Protein AF-A0A7W8HIU1-F1 (afdb_monomer_lite)

Structure (mmCIF, N/CA/C/O backbone):
data_AF-A0A7W8HIU1-F1
#
_entry.id   AF-A0A7W8HIU1-F1
#
loop_
_atom_site.group_PDB
_atom_site.id
_atom_site.type_symbol
_atom_site.label_atom_id
_atom_site.label_alt_id
_atom_site.label_comp_id
_atom_site.label_asym_id
_atom_site.label_entity_id
_atom_site.label_seq_id
_atom_site.pdbx_PDB_ins_code
_atom_site.Cartn_x
_atom_site.Cartn_y
_atom_site.Cartn_z
_atom_site.occupancy
_atom_site.B_iso_or_equiv
_atom_site.auth_seq_id
_atom_site.auth_comp_id
_atom_site.auth_asym_id
_atom_site.auth_atom_id
_atom_site.pdbx_PDB_model_num
ATOM 1 N N . MET A 1 1 ? 5.367 -12.089 8.371 1.00 54.25 1 MET A N 1
ATOM 2 C CA . MET A 1 1 ? 4.812 -11.119 7.400 1.00 54.25 1 MET A CA 1
ATOM 3 C C . MET A 1 1 ? 5.929 -10.198 6.944 1.00 54.25 1 MET A C 1
ATOM 5 O O . MET A 1 1 ? 6.745 -9.860 7.793 1.00 54.25 1 MET A O 1
ATOM 9 N N . PRO A 1 2 ? 5.999 -9.814 5.660 1.00 72.38 2 PRO A N 1
ATOM 10 C CA . PRO A 1 2 ? 6.972 -8.824 5.208 1.00 72.38 2 PRO A CA 1
ATOM 11 C C . PRO A 1 2 ? 6.679 -7.470 5.870 1.00 72.38 2 PRO A C 1
ATOM 13 O O . PRO A 1 2 ? 5.529 -7.031 5.908 1.00 72.38 2 PRO A O 1
ATOM 16 N N . GLN A 1 3 ? 7.714 -6.841 6.422 1.00 80.50 3 GLN A N 1
ATOM 17 C CA . GLN A 1 3 ? 7.650 -5.532 7.067 1.00 80.50 3 GLN A CA 1
ATOM 18 C C . GLN A 1 3 ? 8.357 -4.513 6.177 1.00 80.50 3 GLN A C 1
ATOM 20 O O . GLN A 1 3 ? 9.454 -4.771 5.688 1.00 80.50 3 GLN A O 1
ATOM 25 N N . ILE A 1 4 ? 7.724 -3.361 5.973 1.00 80.88 4 ILE A N 1
ATOM 26 C CA . ILE A 1 4 ? 8.297 -2.248 5.219 1.00 80.88 4 ILE A CA 1
ATOM 27 C C . ILE A 1 4 ? 8.511 -1.111 6.210 1.00 80.88 4 ILE A C 1
ATOM 29 O O . ILE A 1 4 ? 7.558 -0.657 6.843 1.00 80.88 4 ILE A O 1
ATOM 33 N N . ASN A 1 5 ? 9.757 -0.666 6.344 1.00 85.38 5 ASN A N 1
ATOM 34 C CA . ASN A 1 5 ? 10.079 0.560 7.061 1.00 85.38 5 ASN A CA 1
ATOM 35 C C . ASN A 1 5 ? 10.013 1.709 6.053 1.00 85.38 5 ASN A C 1
ATOM 37 O O . ASN A 1 5 ? 10.698 1.670 5.032 1.00 85.38 5 ASN A O 1
ATOM 41 N N . LEU A 1 6 ? 9.159 2.696 6.315 1.00 82.31 6 LEU A N 1
ATOM 42 C CA . LEU A 1 6 ? 8.921 3.817 5.413 1.00 82.31 6 LEU A CA 1
ATOM 43 C C . LEU A 1 6 ? 9.140 5.124 6.173 1.00 82.31 6 LEU A C 1
ATOM 45 O O . LEU A 1 6 ? 8.585 5.312 7.254 1.00 82.31 6 LEU A O 1
ATOM 49 N N . HIS A 1 7 ? 9.920 6.027 5.588 1.00 90.38 7 HIS A N 1
ATOM 50 C CA . HIS A 1 7 ? 9.992 7.412 6.037 1.00 90.38 7 HIS A CA 1
ATOM 51 C C . HIS A 1 7 ? 8.996 8.234 5.223 1.00 90.38 7 HIS A C 1
ATOM 53 O O . HIS A 1 7 ? 8.959 8.124 3.998 1.00 90.38 7 HIS A O 1
ATOM 59 N N . VAL A 1 8 ? 8.175 9.031 5.902 1.00 89.12 8 VAL A N 1
ATOM 60 C CA . VAL A 1 8 ? 7.107 9.818 5.279 1.00 89.12 8 VAL A CA 1
ATOM 61 C C . VAL A 1 8 ? 7.245 11.288 5.637 1.00 89.12 8 VAL A C 1
ATOM 63 O O . VAL A 1 8 ? 7.791 11.636 6.683 1.00 89.12 8 VAL A O 1
ATOM 66 N N . SER A 1 9 ? 6.764 12.155 4.749 1.00 95.12 9 SER A N 1
ATOM 67 C CA . SER A 1 9 ? 6.661 13.583 5.034 1.00 95.12 9 SER A CA 1
ATOM 68 C C . SER A 1 9 ? 5.519 13.863 6.015 1.00 95.12 9 SER A C 1
ATOM 70 O O . SER A 1 9 ? 4.559 13.094 6.115 1.00 95.12 9 SER A O 1
ATOM 72 N N . ALA A 1 10 ? 5.585 15.007 6.699 1.00 94.56 10 ALA A N 1
ATOM 73 C CA . ALA A 1 10 ? 4.518 15.448 7.599 1.00 94.56 10 ALA A CA 1
ATOM 74 C C . ALA A 1 10 ? 3.173 15.640 6.869 1.00 94.56 10 ALA A C 1
ATOM 76 O O . ALA A 1 10 ? 2.116 15.319 7.407 1.00 94.56 10 ALA A O 1
ATOM 77 N N . GLU A 1 11 ? 3.205 16.112 5.618 1.00 96.00 11 GLU A N 1
ATOM 78 C CA . GLU A 1 11 ? 2.005 16.275 4.785 1.00 96.00 11 GLU A CA 1
ATOM 79 C C . GLU A 1 11 ? 1.330 14.936 4.468 1.00 96.00 11 GLU A C 1
ATOM 81 O O . GLU A 1 11 ? 0.100 14.817 4.505 1.00 96.00 11 GLU A O 1
ATOM 86 N N . PHE A 1 12 ? 2.135 13.904 4.194 1.00 93.56 12 PHE A N 1
ATOM 87 C CA . PHE A 1 12 ? 1.628 12.554 3.990 1.00 93.56 12 PHE A CA 1
ATOM 88 C C . PHE A 1 12 ? 0.963 12.027 5.262 1.00 93.56 12 PHE A C 1
ATOM 90 O O . PHE A 1 12 ? -0.123 11.455 5.201 1.00 93.56 12 PHE A O 1
ATOM 97 N N . GLU A 1 13 ? 1.583 12.251 6.420 1.00 94.19 13 GLU A N 1
ATOM 98 C CA . GLU A 1 13 ? 1.053 11.800 7.704 1.00 94.19 13 GLU A CA 1
ATOM 99 C C . GLU A 1 13 ? -0.288 12.467 8.045 1.00 94.19 13 GLU A C 1
ATOM 101 O O . GLU A 1 13 ? -1.244 11.772 8.392 1.00 94.19 13 GLU A O 1
ATOM 106 N N . ALA A 1 14 ? -0.414 13.779 7.822 1.00 95.75 14 ALA A N 1
ATOM 107 C CA . ALA A 1 14 ? -1.677 14.499 7.995 1.00 95.75 14 ALA A CA 1
ATOM 108 C C . ALA A 1 14 ? -2.791 13.954 7.080 1.00 95.75 14 ALA A C 1
ATOM 110 O O . ALA A 1 14 ? -3.935 13.761 7.508 1.00 95.75 14 ALA A O 1
ATOM 111 N N . SER A 1 15 ? -2.447 13.656 5.825 1.00 94.62 15 SER A N 1
ATOM 112 C CA . SER A 1 15 ? -3.376 13.075 4.849 1.00 94.62 15 SER A CA 1
ATOM 113 C C . SER A 1 15 ? -3.795 11.651 5.239 1.00 94.62 15 SER A C 1
ATOM 115 O O . SER A 1 15 ? -4.970 11.291 5.131 1.00 94.62 15 SER A O 1
ATOM 117 N N . LEU A 1 16 ? -2.859 10.849 5.758 1.00 94.38 16 LEU A N 1
ATOM 118 C CA . LEU A 1 16 ? -3.121 9.494 6.243 1.00 94.38 16 LEU A CA 1
ATOM 119 C C . LEU A 1 16 ? -4.047 9.505 7.466 1.00 94.38 16 LEU A C 1
ATOM 121 O O . LEU A 1 16 ? -4.974 8.701 7.546 1.00 94.38 16 LEU A O 1
ATOM 125 N N . GLU A 1 17 ? -3.856 10.437 8.398 1.00 95.31 17 GLU A N 1
ATOM 126 C CA . GLU A 1 17 ? -4.737 10.595 9.558 1.00 95.31 17 GLU A CA 1
ATOM 127 C C . GLU A 1 17 ? -6.143 11.068 9.173 1.00 95.31 17 GLU A C 1
ATOM 129 O O . GLU A 1 17 ? -7.131 10.664 9.793 1.00 95.31 17 GLU A O 1
ATOM 134 N N . ALA A 1 18 ? -6.266 11.913 8.147 1.00 95.88 18 ALA A N 1
ATOM 135 C CA . ALA A 1 18 ? -7.565 12.289 7.594 1.00 95.88 18 ALA A CA 1
ATOM 136 C C . ALA A 1 18 ? -8.281 11.072 6.982 1.00 95.88 18 ALA A C 1
ATOM 138 O O . ALA A 1 18 ? -9.456 10.838 7.279 1.00 95.88 18 ALA A O 1
ATOM 139 N N . LEU A 1 19 ? -7.560 10.249 6.211 1.00 94.38 19 LEU A N 1
ATOM 140 C CA . LEU A 1 19 ? -8.077 8.994 5.663 1.00 94.38 19 LEU A CA 1
ATOM 141 C C . LEU A 1 19 ? -8.531 8.037 6.774 1.00 94.38 19 LEU A C 1
ATOM 143 O O . LEU A 1 19 ? -9.632 7.488 6.704 1.00 94.38 19 LEU A O 1
ATOM 147 N N . MET A 1 20 ? -7.712 7.863 7.816 1.00 97.00 20 MET A N 1
ATOM 148 C CA . MET A 1 20 ? -8.036 7.016 8.966 1.00 97.00 20 MET A CA 1
ATOM 149 C C . MET A 1 20 ? -9.326 7.460 9.652 1.00 97.00 20 MET A C 1
ATOM 151 O O . MET A 1 20 ? -10.191 6.624 9.908 1.00 97.00 20 MET A O 1
ATOM 155 N N . ARG A 1 21 ? -9.488 8.766 9.899 1.00 95.75 21 ARG A N 1
ATOM 156 C CA . ARG A 1 21 ? -10.706 9.328 10.501 1.00 95.75 21 ARG A CA 1
ATOM 157 C C . ARG A 1 21 ? -11.930 9.111 9.620 1.00 95.75 21 ARG A C 1
ATOM 159 O O . ARG A 1 21 ? -12.957 8.661 10.113 1.00 95.75 21 ARG A O 1
ATOM 166 N N . HIS A 1 22 ? -11.810 9.373 8.321 1.00 95.06 22 HIS A N 1
ATOM 167 C CA . HIS A 1 22 ? -12.915 9.220 7.377 1.00 95.06 22 HIS A CA 1
ATOM 168 C C . HIS A 1 22 ? -13.373 7.760 7.232 1.00 95.06 22 HIS A C 1
ATOM 170 O O . HIS A 1 22 ? -14.552 7.489 7.020 1.00 95.06 22 HIS A O 1
ATOM 176 N N . ARG A 1 23 ? -12.445 6.801 7.310 1.00 93.06 23 ARG A N 1
ATOM 177 C CA . ARG A 1 23 ? -12.724 5.367 7.12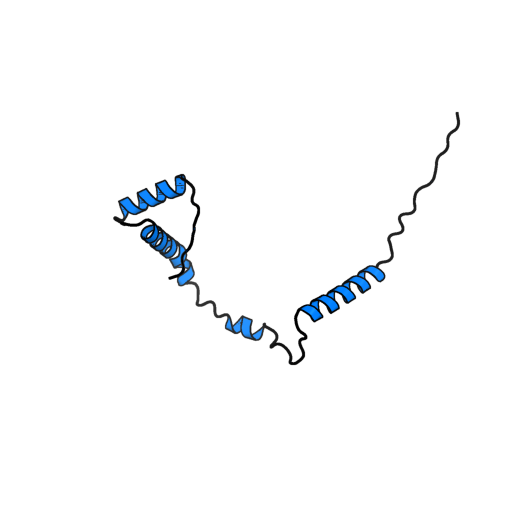0 1.00 93.06 23 ARG A CA 1
ATOM 178 C C . ARG A 1 23 ? -12.830 4.580 8.435 1.00 93.06 23 ARG A C 1
ATOM 180 O O . ARG A 1 23 ? -13.019 3.370 8.387 1.00 93.06 23 ARG A O 1
ATOM 187 N N . GLY A 1 24 ? -12.712 5.237 9.591 1.00 94.44 24 GLY A N 1
ATOM 188 C CA . GLY A 1 24 ? -12.793 4.599 10.911 1.00 94.44 24 GLY A CA 1
ATOM 189 C C . GLY A 1 24 ? -11.666 3.599 11.206 1.00 94.44 24 GLY A C 1
ATOM 190 O O . GLY A 1 24 ? -11.873 2.647 11.959 1.00 94.44 24 GLY A O 1
ATOM 191 N N . LEU A 1 25 ? -10.487 3.782 10.605 1.00 94.94 25 LEU A N 1
ATOM 192 C CA . LEU A 1 25 ? -9.360 2.852 10.729 1.00 94.94 25 LEU A CA 1
ATOM 193 C C . LEU A 1 25 ? -8.569 3.112 12.012 1.00 94.94 25 LEU A C 1
ATOM 195 O O . LEU A 1 25 ? -8.288 4.258 12.366 1.00 94.94 25 LEU A O 1
ATOM 199 N N . ARG A 1 26 ? -8.168 2.037 12.697 1.00 91.81 26 ARG A N 1
ATOM 200 C CA . ARG A 1 26 ? -7.550 2.123 14.033 1.00 91.81 26 ARG A CA 1
ATOM 201 C C . ARG A 1 26 ? -6.029 2.165 14.004 1.00 91.81 26 ARG A C 1
ATOM 203 O O . ARG A 1 26 ? -5.416 2.537 14.999 1.00 91.81 26 ARG A O 1
ATOM 210 N N . SER A 1 27 ? -5.408 1.776 12.889 1.00 93.50 27 SER A N 1
ATOM 211 C CA . SER A 1 27 ? -3.949 1.737 12.774 1.00 93.50 27 SER A CA 1
ATOM 212 C C . SER A 1 27 ? -3.438 2.331 11.464 1.00 93.50 27 SER A C 1
ATOM 214 O O . SER A 1 27 ? -4.028 2.147 10.398 1.00 93.50 27 SER A O 1
ATOM 216 N N . LYS A 1 28 ? -2.279 2.996 11.541 1.00 92.06 28 LYS A N 1
ATOM 217 C CA . LYS A 1 28 ? -1.580 3.557 10.374 1.00 92.06 28 LYS A CA 1
ATOM 218 C C . LYS A 1 28 ? -1.230 2.465 9.360 1.00 92.06 28 LYS A C 1
ATOM 220 O O . LYS A 1 28 ? -1.451 2.629 8.166 1.00 92.06 28 LYS A O 1
ATOM 225 N N . SER A 1 29 ? -0.765 1.308 9.833 1.00 91.06 29 SER A N 1
ATOM 226 C CA . SER A 1 29 ? -0.426 0.168 8.972 1.00 91.06 29 SER A CA 1
ATOM 227 C C . SER A 1 29 ? -1.635 -0.405 8.226 1.00 91.06 29 SER A C 1
ATOM 229 O O . SER A 1 29 ? -1.500 -0.877 7.101 1.00 91.06 29 SER A O 1
ATOM 231 N N . GLU A 1 30 ? -2.823 -0.400 8.828 1.00 91.31 30 GLU A N 1
ATOM 232 C CA . GLU A 1 30 ? -4.063 -0.796 8.153 1.00 91.31 30 GLU A CA 1
ATOM 233 C C . GLU A 1 30 ? -4.463 0.208 7.072 1.00 91.31 30 GLU A C 1
ATOM 235 O O . GLU A 1 30 ? -4.725 -0.203 5.944 1.00 91.31 30 GLU A O 1
ATOM 240 N N . ALA A 1 31 ? -4.404 1.506 7.374 1.00 93.31 31 ALA A N 1
ATOM 241 C CA . ALA A 1 31 ? -4.682 2.557 6.400 1.00 93.31 31 ALA A CA 1
ATOM 242 C C . ALA A 1 31 ? -3.731 2.518 5.200 1.00 93.31 31 ALA A C 1
ATOM 244 O O . ALA A 1 31 ? -4.185 2.577 4.060 1.00 93.31 31 ALA A O 1
ATOM 245 N N . ILE A 1 32 ? -2.431 2.325 5.440 1.00 92.75 32 ILE A N 1
ATOM 246 C CA . ILE A 1 32 ? -1.437 2.187 4.369 1.00 92.75 32 ILE A CA 1
ATOM 247 C C . ILE A 1 32 ? -1.729 0.946 3.520 1.00 92.75 32 ILE A C 1
ATOM 249 O O . ILE A 1 32 ? -1.711 1.028 2.296 1.00 92.75 32 ILE A O 1
ATOM 253 N N . ARG A 1 33 ? -2.037 -0.202 4.141 1.00 91.50 33 ARG A N 1
ATOM 254 C CA . ARG A 1 33 ? -2.376 -1.424 3.393 1.00 91.50 33 ARG 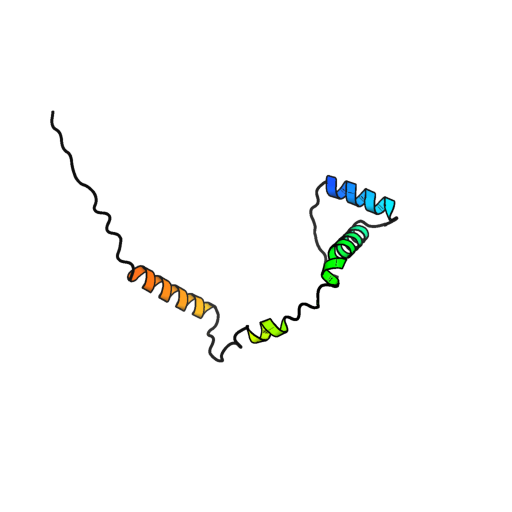A CA 1
ATOM 255 C C . ARG A 1 33 ? -3.595 -1.222 2.504 1.00 91.50 33 ARG A C 1
ATOM 257 O O . ARG A 1 33 ? -3.555 -1.635 1.350 1.00 91.50 33 ARG A O 1
ATOM 264 N N . LEU A 1 34 ? -4.642 -0.590 3.026 1.00 92.56 34 LEU A N 1
ATOM 265 C CA . LEU A 1 34 ? -5.860 -0.312 2.273 1.00 92.56 34 LEU A CA 1
ATOM 266 C C . LEU A 1 34 ? -5.579 0.637 1.103 1.00 92.56 34 LEU A C 1
ATOM 268 O O . LEU A 1 34 ? -5.901 0.303 -0.032 1.00 92.56 34 LEU A O 1
ATOM 272 N N . ALA A 1 35 ? -4.889 1.753 1.350 1.00 92.00 35 ALA A N 1
ATOM 273 C CA . ALA A 1 35 ? -4.542 2.722 0.312 1.00 92.00 35 ALA A CA 1
ATOM 274 C C . ALA A 1 35 ? -3.676 2.105 -0.800 1.00 92.00 35 ALA A C 1
ATOM 276 O O . ALA A 1 35 ? -3.937 2.308 -1.983 1.00 92.00 35 ALA A O 1
ATOM 277 N N . VAL A 1 36 ? -2.672 1.299 -0.434 1.00 91.06 36 VAL A N 1
ATOM 278 C CA . VAL A 1 36 ? -1.825 0.589 -1.404 1.00 91.06 36 VAL A CA 1
ATOM 279 C C . VAL A 1 36 ? -2.637 -0.428 -2.202 1.00 91.06 36 VAL A C 1
ATOM 281 O O . VAL A 1 36 ? -2.433 -0.551 -3.406 1.00 91.06 36 VAL A O 1
ATOM 284 N N . GLN A 1 37 ? -3.563 -1.153 -1.570 1.00 90.44 37 GLN A N 1
ATOM 285 C CA . GLN A 1 37 ? -4.427 -2.101 -2.275 1.00 90.44 37 GLN A CA 1
ATOM 286 C C . GLN A 1 37 ? -5.357 -1.405 -3.267 1.00 90.44 37 GLN A C 1
ATOM 288 O O . GLN A 1 37 ? -5.477 -1.883 -4.393 1.00 90.44 37 GLN A O 1
ATOM 293 N N . GLU A 1 38 ? -5.976 -0.290 -2.878 1.00 91.50 38 GLU A N 1
ATOM 294 C CA . GLU A 1 38 ? -6.831 0.512 -3.759 1.00 91.50 38 GLU A CA 1
ATOM 295 C C . GLU A 1 38 ? -6.023 1.069 -4.943 1.00 91.50 38 GLU A C 1
ATOM 297 O O . GLU A 1 38 ? -6.425 0.908 -6.094 1.00 91.50 38 GLU A O 1
ATOM 302 N N . ALA A 1 39 ? -4.831 1.621 -4.691 1.00 90.44 39 ALA A N 1
ATOM 303 C CA . ALA A 1 39 ? -3.943 2.127 -5.739 1.00 90.44 39 ALA A CA 1
ATOM 304 C C . ALA A 1 39 ? -3.420 1.020 -6.674 1.00 90.44 39 ALA A C 1
ATOM 306 O O . ALA A 1 39 ? -3.224 1.244 -7.868 1.00 90.44 39 ALA A O 1
ATOM 307 N N . ALA A 1 40 ? -3.198 -0.185 -6.142 1.00 88.12 40 ALA A N 1
ATOM 308 C CA . ALA A 1 40 ? -2.728 -1.340 -6.901 1.00 88.12 40 ALA A CA 1
ATOM 309 C C . ALA A 1 40 ? -3.854 -2.106 -7.617 1.00 88.12 40 ALA A C 1
ATOM 311 O O . ALA A 1 40 ? -3.561 -2.950 -8.466 1.00 88.12 40 ALA A O 1
ATOM 312 N N . ALA A 1 41 ? -5.127 -1.846 -7.297 1.00 87.62 41 ALA A N 1
ATOM 313 C CA . ALA A 1 41 ? -6.267 -2.577 -7.849 1.00 87.62 41 ALA A CA 1
ATOM 314 C C . ALA A 1 41 ? -6.306 -2.597 -9.393 1.00 87.62 41 ALA A C 1
ATOM 316 O O . ALA A 1 41 ? -6.499 -3.683 -9.946 1.00 87.62 41 ALA A O 1
ATOM 317 N N . PRO A 1 42 ? -6.028 -1.488 -10.112 1.00 85.06 42 PRO A N 1
ATOM 318 C CA . PRO A 1 42 ? -5.986 -1.499 -11.578 1.00 85.06 42 PRO A CA 1
ATOM 319 C C . PRO A 1 42 ? -4.901 -2.429 -12.138 1.00 85.06 42 PRO A C 1
ATOM 321 O O . PRO A 1 42 ? -5.103 -3.108 -13.141 1.00 85.06 42 PRO A O 1
ATOM 324 N N . TYR A 1 43 ? -3.760 -2.511 -11.453 1.00 78.06 43 TYR A N 1
ATOM 325 C CA . TYR A 1 43 ? -2.618 -3.325 -11.871 1.00 78.06 43 TYR A CA 1
ATOM 326 C C . TYR A 1 43 ? -2.775 -4.805 -11.519 1.00 78.06 43 TYR A C 1
ATOM 328 O O . TYR A 1 43 ? -2.083 -5.641 -12.088 1.00 78.06 43 TYR A O 1
ATOM 336 N N . ARG A 1 44 ? -3.682 -5.151 -10.597 1.00 67.38 44 ARG A N 1
ATOM 337 C CA . ARG A 1 44 ? -4.012 -6.550 -10.286 1.00 67.38 44 ARG A CA 1
ATOM 338 C C . ARG A 1 44 ? -4.856 -7.212 -11.372 1.00 67.38 44 ARG A C 1
ATOM 340 O O . ARG A 1 44 ? -4.725 -8.412 -11.576 1.00 67.38 44 ARG A O 1
ATOM 347 N N . ALA A 1 45 ? -5.710 -6.446 -12.050 1.00 63.97 45 ALA A N 1
ATOM 348 C CA . ALA A 1 45 ? -6.509 -6.945 -13.169 1.00 63.97 45 ALA A CA 1
ATOM 349 C C . ALA A 1 45 ? -5.692 -7.058 -14.471 1.00 63.97 45 ALA A C 1
ATOM 351 O O . ALA A 1 45 ? -6.036 -7.840 -15.356 1.00 63.97 45 ALA A O 1
ATOM 352 N N . ALA A 1 46 ? -4.593 -6.303 -14.580 1.00 60.53 46 ALA A N 1
ATOM 353 C CA . ALA A 1 46 ? -3.680 -6.330 -15.714 1.00 60.53 46 ALA A CA 1
ATOM 354 C C . ALA A 1 46 ? -2.729 -7.542 -15.642 1.00 60.53 46 ALA A C 1
ATOM 356 O O . ALA A 1 46 ? -1.556 -7.388 -15.326 1.00 60.53 46 ALA A O 1
ATOM 357 N N . LEU A 1 47 ? -3.276 -8.719 -15.971 1.00 55.72 47 LEU A N 1
ATOM 358 C CA . LEU A 1 47 ? -2.613 -10.001 -16.254 1.00 55.72 47 LEU A CA 1
ATOM 359 C C . LEU A 1 47 ? -1.720 -10.598 -15.136 1.00 55.72 47 LEU A C 1
ATOM 361 O O . LEU A 1 47 ? -0.864 -9.922 -14.562 1.00 55.72 47 LEU A O 1
ATOM 365 N N . PRO A 1 48 ? -1.790 -11.923 -14.890 1.00 60.38 48 PRO A N 1
ATOM 366 C CA . PRO A 1 48 ? -0.630 -12.626 -14.355 1.00 60.38 48 PRO A CA 1
ATOM 367 C C . PRO A 1 48 ? 0.533 -12.303 -15.292 1.00 60.38 48 PRO A C 1
ATOM 369 O O . PRO A 1 48 ? 0.412 -12.505 -16.501 1.00 60.38 48 PRO A O 1
ATOM 372 N N . ARG A 1 49 ? 1.631 -11.746 -14.772 1.00 63.66 49 ARG A N 1
ATOM 373 C CA . ARG A 1 49 ? 2.853 -11.619 -15.566 1.00 63.66 49 ARG A CA 1
ATOM 374 C C . ARG A 1 49 ? 3.344 -13.035 -15.828 1.00 63.66 49 ARG A C 1
ATOM 376 O O . ARG A 1 49 ? 4.048 -13.614 -15.006 1.00 63.66 49 ARG A O 1
ATOM 383 N N . ASP A 1 50 ? 2.875 -13.602 -16.928 1.00 65.88 50 ASP A N 1
ATOM 384 C CA . ASP A 1 50 ? 3.328 -14.874 -17.443 1.00 65.88 50 ASP A CA 1
ATOM 385 C C . ASP A 1 50 ? 4.743 -14.657 -17.979 1.00 65.88 50 ASP A C 1
ATOM 387 O O . ASP A 1 50 ? 4.975 -14.213 -19.105 1.00 65.88 50 ASP A O 1
ATOM 391 N N . PHE A 1 51 ? 5.705 -14.866 -17.087 1.00 67.19 51 PHE A N 1
ATOM 392 C CA . PHE A 1 51 ? 7.116 -14.798 -17.409 1.00 67.19 51 PHE A CA 1
ATOM 393 C C . PHE A 1 51 ? 7.613 -16.094 -18.062 1.00 67.19 51 PHE A C 1
ATOM 395 O O . PHE A 1 51 ? 8.806 -16.183 -18.340 1.00 67.19 51 PHE A O 1
ATOM 402 N N . SER A 1 52 ? 6.747 -17.067 -18.382 1.00 67.56 52 SER A N 1
ATOM 403 C CA . SER A 1 52 ? 7.160 -18.277 -19.104 1.00 67.56 52 SER A CA 1
ATOM 404 C C . SER A 1 52 ? 7.713 -17.962 -20.497 1.00 67.56 52 SER A C 1
ATOM 406 O O . SER A 1 52 ? 8.539 -18.701 -21.028 1.00 67.56 52 SER A O 1
ATOM 408 N N . LEU A 1 53 ? 7.359 -16.811 -21.080 1.00 61.88 53 LEU A N 1
ATOM 409 C CA . LEU A 1 53 ? 8.010 -16.318 -22.299 1.00 61.88 53 LEU A CA 1
ATOM 410 C C . LEU A 1 53 ? 9.459 -15.857 -22.063 1.00 61.88 53 LEU A C 1
ATOM 412 O O . LEU A 1 53 ? 10.281 -15.971 -22.969 1.00 61.88 53 LEU A O 1
ATOM 416 N N . LEU A 1 54 ? 9.797 -15.376 -20.861 1.00 65.94 54 LEU A N 1
ATOM 417 C CA . LEU A 1 54 ? 11.176 -15.042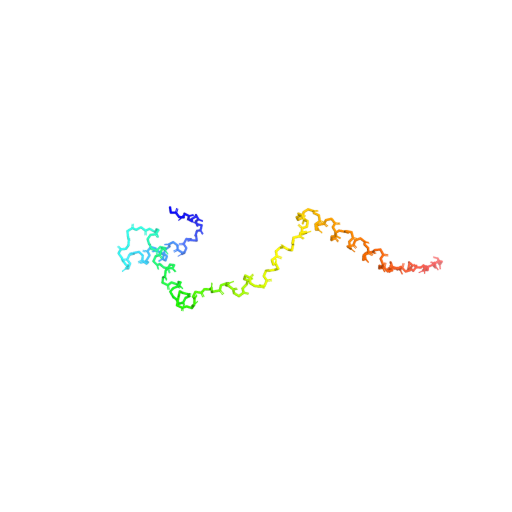 -20.488 1.00 65.94 54 LEU A CA 1
ATOM 418 C C . LEU A 1 54 ? 11.992 -16.285 -20.110 1.00 65.94 54 LEU A C 1
ATOM 420 O O . LEU A 1 54 ? 13.202 -16.287 -20.322 1.00 65.94 54 LEU A O 1
ATOM 424 N N . GLU A 1 55 ? 11.359 -17.351 -19.610 1.00 65.12 55 GLU A N 1
ATOM 425 C CA . GLU A 1 55 ? 12.032 -18.632 -19.329 1.00 65.12 55 GLU A CA 1
ATOM 426 C C . GLU A 1 55 ? 12.657 -19.245 -20.591 1.00 65.12 55 GLU A C 1
ATOM 428 O O . GLU A 1 55 ? 13.743 -19.812 -20.523 1.00 65.12 55 GLU A O 1
ATOM 433 N N . ASN A 1 56 ? 12.028 -19.051 -21.754 1.00 63.12 56 ASN A N 1
ATOM 434 C CA . ASN A 1 56 ? 12.554 -19.503 -23.046 1.00 63.12 56 ASN A CA 1
ATOM 435 C C . ASN A 1 56 ? 13.575 -18.534 -23.677 1.00 63.12 56 ASN A C 1
ATOM 437 O O . ASN A 1 56 ? 14.233 -18.891 -24.654 1.00 63.12 56 ASN A O 1
ATOM 441 N N . LEU A 1 57 ? 13.695 -17.309 -23.150 1.00 61.59 57 LEU A N 1
ATOM 442 C CA . LEU A 1 57 ? 14.661 -16.292 -23.594 1.00 61.59 57 LEU A CA 1
ATOM 443 C C . LEU A 1 57 ? 15.909 -16.238 -22.712 1.00 61.59 57 LEU A C 1
ATOM 445 O O . LEU A 1 57 ? 16.941 -15.720 -23.139 1.00 61.59 57 LEU A O 1
ATOM 449 N N . LEU A 1 58 ? 15.839 -16.776 -21.494 1.00 63.16 58 LEU A N 1
ATOM 450 C CA . LEU A 1 58 ? 17.027 -17.094 -20.723 1.00 63.16 58 LEU A CA 1
ATOM 451 C C . LEU A 1 58 ? 17.743 -18.222 -21.472 1.00 63.16 58 LEU A C 1
ATOM 453 O O . LEU A 1 58 ? 17.168 -19.303 -21.607 1.00 63.16 58 LEU A O 1
ATOM 457 N N . PRO A 1 59 ? 18.974 -18.016 -21.977 1.00 58.97 59 PRO A N 1
ATOM 458 C CA . PRO A 1 59 ? 19.739 -19.131 -22.494 1.00 58.97 59 PRO A CA 1
ATOM 459 C C . PRO A 1 59 ? 19.870 -20.115 -21.338 1.00 58.97 59 PRO A C 1
ATOM 461 O O . PRO A 1 59 ? 20.528 -19.799 -20.340 1.00 58.97 59 PRO A O 1
ATOM 464 N N . GLN A 1 60 ? 19.198 -21.269 -21.460 1.00 56.75 60 GLN A N 1
ATOM 465 C CA . GLN A 1 60 ? 19.476 -22.466 -20.670 1.00 56.75 60 GLN A CA 1
ATOM 466 C C . GLN A 1 60 ? 20.983 -22.493 -20.520 1.00 56.75 60 GLN A C 1
ATOM 468 O O . GLN A 1 60 ? 21.673 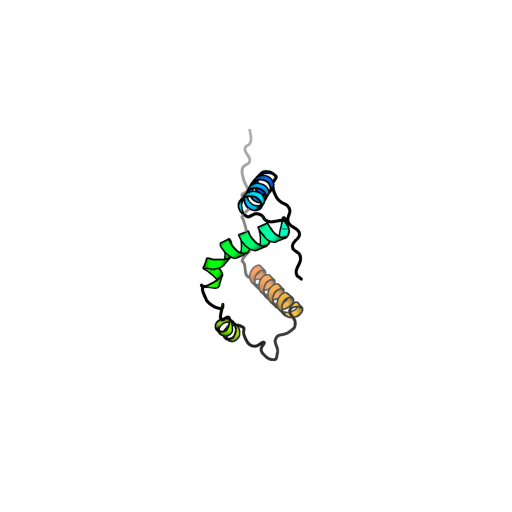-22.504 -21.542 1.00 56.75 60 GLN A O 1
ATOM 473 N N . ALA A 1 61 ? 21.477 -22.327 -19.289 1.00 55.19 61 ALA A N 1
ATOM 474 C CA . ALA A 1 61 ? 22.898 -22.168 -19.049 1.00 55.19 61 ALA A CA 1
ATOM 475 C C . ALA A 1 61 ? 23.585 -23.336 -19.750 1.00 55.19 61 ALA A C 1
ATOM 477 O O . ALA A 1 61 ? 23.429 -24.484 -19.333 1.00 55.19 61 ALA A O 1
ATOM 478 N N . ALA A 1 62 ? 24.231 -23.044 -20.883 1.00 53.62 62 ALA A N 1
ATOM 479 C CA . ALA A 1 62 ? 24.791 -24.083 -21.719 1.00 53.62 62 ALA A CA 1
ATOM 480 C C . ALA A 1 62 ? 25.742 -24.886 -20.823 1.00 53.62 62 ALA A C 1
ATOM 482 O O . ALA A 1 62 ? 26.470 -24.263 -20.037 1.00 53.62 62 ALA A O 1
ATOM 483 N N . PRO A 1 63 ? 25.719 -26.228 -20.863 1.00 48.78 63 PRO A N 1
ATOM 484 C CA . PRO A 1 63 ? 26.632 -27.023 -20.058 1.00 48.78 63 PRO A CA 1
ATOM 485 C C . PRO A 1 63 ? 28.052 -26.655 -20.497 1.00 48.78 63 PRO A C 1
ATOM 487 O O . PRO A 1 63 ? 28.481 -27.005 -21.592 1.00 48.78 63 PRO A O 1
ATOM 490 N N . GLY A 1 64 ? 28.730 -25.848 -19.679 1.00 56.88 64 GLY A N 1
ATOM 491 C CA . GLY A 1 64 ? 29.987 -25.197 -20.042 1.00 56.88 64 GLY A CA 1
ATOM 492 C C . GLY A 1 64 ? 30.052 -23.689 -19.794 1.00 56.88 64 GLY A C 1
ATOM 493 O O . GLY A 1 64 ? 31.131 -23.139 -19.977 1.00 56.88 64 GLY A O 1
ATOM 494 N N . ARG A 1 65 ? 28.975 -23.008 -19.356 1.00 51.00 65 ARG A N 1
ATOM 495 C CA . ARG A 1 65 ? 29.066 -21.603 -18.913 1.00 51.00 65 ARG A CA 1
ATOM 496 C C . ARG A 1 65 ? 30.013 -21.534 -17.709 1.00 51.00 65 ARG A C 1
ATOM 498 O O . ARG A 1 65 ? 29.664 -22.056 -16.646 1.00 51.00 65 ARG A O 1
ATOM 505 N N . PRO A 1 66 ? 31.205 -20.941 -17.853 1.00 55.50 66 PRO A N 1
ATOM 506 C CA . PRO A 1 66 ? 32.138 -20.892 -16.750 1.00 55.50 66 PRO A CA 1
ATOM 507 C C . PRO A 1 66 ? 31.621 -19.846 -15.734 1.00 55.50 66 PRO A C 1
ATOM 509 O O . PRO A 1 66 ? 30.847 -18.953 -16.100 1.00 55.50 66 PRO A O 1
ATOM 512 N N . PRO A 1 67 ? 31.927 -19.998 -14.432 1.00 57.75 67 PRO A N 1
ATOM 513 C CA . PRO A 1 67 ? 31.374 -19.152 -13.366 1.00 57.75 67 PRO A CA 1
ATOM 514 C C . PRO A 1 67 ? 31.606 -17.661 -13.664 1.00 57.75 67 PRO A C 1
ATOM 516 O O . PRO A 1 67 ? 32.605 -17.338 -14.294 1.00 57.75 67 PRO A O 1
ATOM 519 N N . MET A 1 68 ? 30.725 -16.754 -13.214 1.00 58.16 68 MET A N 1
ATOM 520 C CA . MET A 1 68 ? 30.740 -15.312 -13.572 1.00 58.16 68 MET A CA 1
ATOM 521 C C . MET A 1 68 ? 32.138 -14.662 -13.530 1.00 58.16 68 MET A C 1
ATOM 523 O O . MET A 1 68 ? 32.488 -13.938 -14.451 1.00 58.16 68 MET A O 1
ATOM 527 N N . ALA A 1 69 ? 32.983 -15.040 -12.564 1.00 59.41 69 ALA A N 1
ATOM 528 C CA . ALA A 1 69 ? 34.373 -14.579 -12.449 1.00 59.41 69 ALA A CA 1
ATOM 529 C C . ALA A 1 69 ? 35.253 -14.849 -13.692 1.00 59.41 69 ALA A C 1
ATOM 531 O O . ALA A 1 69 ? 36.205 -14.127 -13.964 1.00 59.41 69 ALA A O 1
ATOM 532 N N . SER A 1 70 ? 34.957 -15.901 -14.453 1.00 60.28 70 SER A N 1
ATOM 533 C CA . SER A 1 70 ? 35.640 -16.214 -15.714 1.00 60.28 70 SER A CA 1
ATOM 534 C C . SER A 1 70 ? 35.094 -15.432 -16.908 1.00 60.28 70 SER A C 1
ATOM 536 O O . SER A 1 70 ? 35.828 -15.220 -17.866 1.00 60.28 70 SER A O 1
ATOM 538 N N . LEU A 1 71 ? 3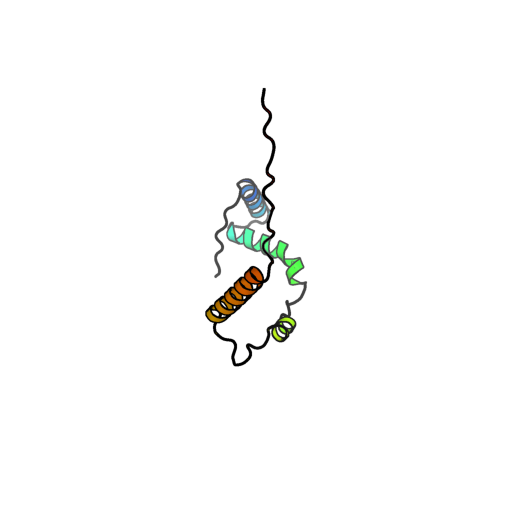3.828 -15.001 -16.855 1.00 59.91 71 LEU A N 1
ATOM 539 C CA . LEU A 1 71 ? 33.233 -14.160 -17.889 1.00 59.91 71 LEU A CA 1
ATOM 540 C C . LEU A 1 71 ? 33.801 -12.744 -17.783 1.00 59.91 71 LEU A C 1
ATOM 542 O O . LEU A 1 71 ? 34.186 -12.183 -18.800 1.00 59.91 71 LEU A O 1
ATOM 546 N N . ASP A 1 72 ? 33.952 -12.234 -16.558 1.00 67.88 72 ASP A N 1
ATOM 547 C CA . ASP A 1 72 ? 34.604 -10.950 -16.282 1.00 67.88 72 ASP A CA 1
ATOM 548 C C . ASP A 1 72 ? 36.038 -10.934 -16.840 1.00 67.88 72 ASP A C 1
ATOM 550 O O . ASP A 1 72 ? 36.399 -10.049 -17.608 1.00 67.88 72 ASP A O 1
ATOM 554 N N . ALA A 1 73 ? 36.817 -11.994 -16.594 1.00 73.00 73 ALA A N 1
ATOM 555 C CA . ALA A 1 73 ? 38.179 -12.114 -17.123 1.00 73.00 73 ALA A CA 1
ATOM 556 C C . ALA A 1 73 ? 38.249 -12.214 -18.663 1.00 73.00 73 ALA A C 1
ATOM 558 O O . ALA A 1 73 ? 39.246 -11.821 -19.273 1.00 73.00 73 ALA A O 1
ATOM 559 N N . VAL A 1 74 ? 37.218 -12.771 -19.307 1.00 69.62 74 VAL A N 1
ATOM 560 C CA . VAL A 1 74 ? 37.126 -12.824 -20.775 1.00 69.62 74 VAL A CA 1
ATOM 561 C C . VAL A 1 74 ? 36.766 -11.450 -21.341 1.00 69.62 74 VAL A C 1
ATOM 563 O O . VAL A 1 74 ? 37.371 -11.038 -22.329 1.00 69.62 74 VAL A O 1
ATOM 566 N N . LEU A 1 75 ? 35.845 -10.731 -20.694 1.00 74.44 75 LEU A N 1
ATOM 567 C CA . LEU A 1 75 ? 35.433 -9.381 -21.081 1.00 74.44 75 LEU A CA 1
ATOM 568 C C . LEU A 1 75 ? 36.570 -8.365 -20.909 1.00 74.44 75 LEU A C 1
ATOM 570 O O . LEU A 1 75 ? 36.795 -7.554 -21.805 1.00 74.44 75 LEU A O 1
ATOM 574 N N . ASP A 1 76 ? 37.343 -8.460 -19.825 1.00 78.38 76 ASP A N 1
ATOM 575 C CA . ASP A 1 76 ? 38.520 -7.611 -19.599 1.00 78.38 76 ASP A CA 1
ATOM 576 C C . ASP A 1 76 ? 39.568 -7.809 -20.702 1.00 78.38 76 ASP A C 1
ATOM 578 O O . ASP A 1 76 ? 40.091 -6.849 -21.268 1.00 78.38 76 ASP A O 1
ATOM 582 N N . ARG A 1 77 ? 39.817 -9.065 -21.092 1.00 78.12 77 ARG A N 1
ATOM 583 C CA . ARG A 1 77 ? 40.755 -9.391 -22.174 1.00 78.12 77 ARG A CA 1
ATOM 584 C C . ARG A 1 77 ? 40.279 -8.876 -23.536 1.00 78.12 77 ARG A C 1
ATOM 586 O O . ARG A 1 77 ? 41.104 -8.481 -24.360 1.00 78.12 77 ARG A O 1
ATOM 593 N N . GLU A 1 78 ? 38.975 -8.908 -23.794 1.00 78.31 78 GLU A N 1
ATOM 594 C CA . GLU A 1 78 ? 38.390 -8.360 -25.022 1.00 78.31 78 GLU A CA 1
ATOM 595 C C . GLU A 1 78 ? 38.511 -6.829 -25.063 1.00 78.31 78 GLU A C 1
ATOM 597 O O . GLU A 1 78 ? 38.923 -6.265 -26.079 1.00 78.31 78 GLU A O 1
ATOM 602 N N . MET A 1 79 ? 38.237 -6.162 -23.939 1.00 77.38 79 MET A N 1
ATOM 603 C CA . MET A 1 79 ? 38.382 -4.715 -23.782 1.00 77.38 79 MET A CA 1
ATOM 604 C C . MET A 1 79 ? 39.834 -4.259 -23.983 1.00 77.38 79 MET A C 1
ATOM 606 O O . MET A 1 79 ? 40.075 -3.316 -24.739 1.00 77.38 79 MET A O 1
ATOM 610 N N . ASP A 1 80 ? 40.805 -4.956 -23.390 1.00 77.50 80 ASP A N 1
ATOM 611 C CA . ASP A 1 80 ? 42.234 -4.671 -23.574 1.00 77.50 80 ASP A CA 1
ATOM 612 C C . ASP A 1 80 ? 42.664 -4.820 -25.043 1.00 77.50 80 ASP A C 1
ATOM 614 O O . ASP A 1 80 ? 43.436 -4.011 -25.564 1.00 77.50 80 ASP A O 1
ATOM 618 N N . GLY A 1 81 ? 42.120 -5.818 -25.748 1.00 75.75 81 GLY A N 1
ATOM 619 C CA . GLY A 1 81 ? 42.338 -6.001 -27.183 1.00 75.75 81 GLY A CA 1
ATOM 620 C C . GLY A 1 81 ? 41.771 -4.850 -28.016 1.00 75.75 81 GLY A C 1
ATOM 621 O O . GLY A 1 81 ? 42.469 -4.310 -28.876 1.00 75.75 81 GLY A O 1
ATOM 622 N N . ALA A 1 82 ? 40.538 -4.427 -27.728 1.00 69.00 82 ALA A N 1
ATOM 623 C CA . ALA A 1 82 ? 39.888 -3.315 -28.418 1.00 69.00 82 ALA A CA 1
ATOM 624 C C . ALA A 1 82 ? 40.648 -1.991 -28.218 1.00 69.00 82 ALA A C 1
ATOM 626 O O . ALA A 1 82 ? 40.849 -1.235 -29.176 1.00 69.00 82 ALA A O 1
ATOM 627 N N . LEU A 1 83 ? 41.136 -1.741 -26.999 1.00 68.50 83 LEU A N 1
ATOM 628 C CA . LEU A 1 83 ? 41.958 -0.575 -26.669 1.00 68.50 83 LEU A CA 1
ATOM 629 C C . LEU A 1 83 ? 43.323 -0.606 -27.372 1.00 68.50 83 LEU A C 1
ATOM 631 O O . LEU A 1 83 ? 43.790 0.439 -27.821 1.00 68.50 83 LEU A O 1
ATOM 635 N N . ALA A 1 84 ? 43.932 -1.785 -27.533 1.00 63.97 84 ALA A N 1
ATOM 636 C CA . ALA A 1 84 ? 45.198 -1.949 -28.250 1.00 63.97 84 ALA A CA 1
ATOM 637 C C . ALA A 1 84 ? 45.064 -1.781 -29.776 1.00 63.97 84 ALA A C 1
ATOM 639 O O . ALA A 1 84 ? 46.011 -1.360 -30.439 1.00 63.97 84 ALA A O 1
ATOM 640 N N . THR A 1 85 ? 43.895 -2.092 -30.346 1.00 57.97 85 THR A N 1
ATOM 641 C CA . THR A 1 85 ? 43.612 -1.906 -31.782 1.00 57.97 85 THR A CA 1
ATOM 642 C C . THR A 1 85 ? 43.165 -0.494 -32.157 1.00 57.97 85 THR A C 1
ATOM 644 O O . THR A 1 85 ? 43.080 -0.180 -33.345 1.00 57.97 85 THR A O 1
ATOM 647 N N . SER A 1 86 ? 42.898 0.372 -31.176 1.00 47.72 86 SER A N 1
ATOM 648 C CA . SER A 1 86 ? 42.601 1.776 -31.440 1.00 47.72 86 SER A CA 1
ATOM 649 C C . SER A 1 86 ? 43.911 2.500 -31.773 1.00 47.72 86 SER A C 1
ATOM 651 O O . SER A 1 86 ? 44.800 2.553 -30.917 1.00 47.72 86 SER A O 1
ATOM 653 N N . PRO A 1 87 ? 44.100 3.043 -32.994 1.00 50.91 87 PRO A N 1
ATOM 654 C CA . PRO A 1 87 ? 45.290 3.820 -33.281 1.00 50.91 87 PRO A CA 1
ATOM 655 C C . PRO A 1 87 ? 45.231 5.041 -32.374 1.00 50.91 87 PRO A C 1
ATOM 657 O O . PRO A 1 87 ? 44.307 5.851 -32.469 1.00 50.91 87 PRO A O 1
ATOM 660 N N . ALA A 1 88 ? 46.201 5.142 -31.466 1.00 50.72 88 ALA A N 1
ATOM 661 C CA . ALA A 1 88 ? 46.423 6.331 -30.673 1.00 50.72 88 ALA A CA 1
ATOM 662 C C . ALA A 1 88 ? 46.283 7.542 -31.597 1.00 50.72 88 ALA A C 1
ATOM 664 O O . ALA A 1 88 ? 47.060 7.704 -32.540 1.00 50.72 88 ALA A O 1
ATOM 665 N N . SER A 1 89 ? 45.259 8.359 -31.348 1.00 49.94 89 SER A N 1
ATOM 666 C CA . SER A 1 89 ? 45.155 9.697 -31.903 1.00 49.94 89 SER A CA 1
ATOM 667 C C . SER A 1 89 ? 46.384 10.456 -31.419 1.00 49.94 89 SER A C 1
ATOM 669 O O . SER A 1 89 ? 46.384 11.080 -30.359 1.00 49.94 89 SER A O 1
ATOM 671 N N . SER A 1 90 ? 47.456 10.350 -32.194 1.00 48.97 90 SER A N 1
ATOM 672 C CA . SER A 1 90 ? 48.624 11.198 -32.142 1.00 48.97 90 SER A CA 1
ATOM 673 C C . SER A 1 90 ? 48.141 12.613 -32.415 1.00 48.97 90 SER A C 1
ATOM 675 O O . SER A 1 90 ? 47.998 13.015 -33.568 1.00 48.97 90 SER A O 1
ATOM 677 N N . ALA A 1 91 ? 47.845 13.358 -31.354 1.00 41.47 91 ALA A N 1
ATOM 678 C CA . ALA A 1 91 ? 47.777 14.802 -31.434 1.00 41.47 91 ALA A CA 1
ATOM 679 C C . ALA A 1 91 ? 49.201 15.291 -31.751 1.00 41.47 91 ALA A C 1
ATOM 681 O O . ALA A 1 91 ? 50.104 15.079 -30.935 1.00 41.47 91 ALA A O 1
ATOM 682 N N . PRO A 1 92 ? 4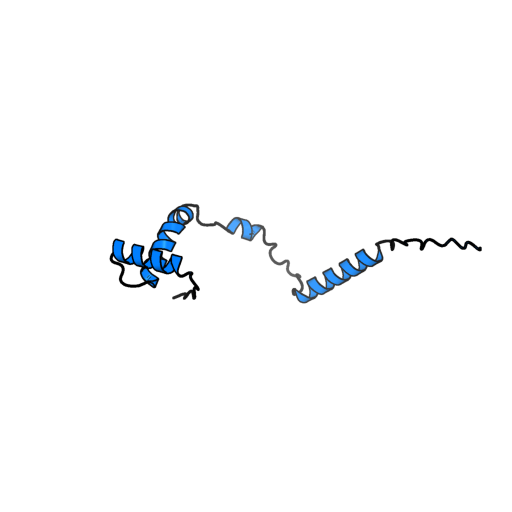9.456 15.905 -32.918 1.00 41.94 92 PRO A N 1
ATOM 683 C CA . PRO A 1 92 ? 50.723 16.569 -33.134 1.00 41.94 92 PRO A CA 1
ATOM 684 C C . PRO A 1 92 ? 50.733 17.809 -32.240 1.00 41.94 92 PRO A C 1
ATOM 686 O O . PRO A 1 92 ? 49.915 18.715 -32.398 1.00 41.94 92 PRO A O 1
ATOM 689 N N . GLY A 1 93 ? 51.655 17.835 -31.278 1.00 47.47 93 GLY A N 1
ATOM 690 C CA . GLY A 1 93 ? 52.015 19.065 -30.590 1.00 47.47 93 GLY A CA 1
ATOM 691 C C . GLY A 1 93 ? 52.434 20.096 -31.631 1.00 47.47 93 GLY A C 1
ATOM 692 O O . GLY A 1 93 ? 53.382 19.877 -32.380 1.00 47.47 93 GLY A O 1
ATOM 693 N N . THR A 1 94 ? 51.701 21.199 -31.704 1.00 41.34 94 THR A N 1
ATOM 694 C CA . THR A 1 94 ? 52.024 22.357 -32.532 1.00 41.34 94 THR A CA 1
ATOM 695 C C . THR A 1 94 ? 53.276 23.038 -31.969 1.00 41.34 94 THR A C 1
ATOM 697 O O . THR A 1 94 ? 53.242 23.492 -30.824 1.00 41.34 94 THR A O 1
ATOM 700 N N . PRO A 1 95 ? 54.383 23.163 -32.724 1.00 54.62 95 PRO A N 1
ATOM 701 C CA . PRO A 1 95 ? 55.445 24.094 -32.390 1.00 54.62 95 PRO A CA 1
ATOM 702 C C . PRO A 1 95 ? 55.255 25.428 -33.137 1.00 54.62 95 PRO A C 1
ATOM 704 O O . PRO A 1 95 ? 54.587 25.491 -34.167 1.00 54.62 95 PRO A O 1
ATOM 707 N N . ALA A 1 96 ? 55.960 26.453 -32.644 1.00 41.75 96 ALA A N 1
ATOM 708 C CA . ALA A 1 96 ? 56.111 27.829 -33.152 1.00 41.75 96 ALA A CA 1
ATOM 709 C C . ALA A 1 96 ? 55.085 28.859 -32.613 1.00 41.75 96 ALA A C 1
ATOM 711 O O . ALA A 1 96 ? 53.898 28.591 -32.535 1.00 41.75 96 ALA A O 1
ATOM 712 N N . ALA A 1 97 ? 55.474 30.077 -32.213 1.00 42.03 97 ALA A N 1
ATOM 713 C CA . ALA A 1 97 ? 56.530 30.892 -32.804 1.00 42.03 97 ALA A CA 1
ATOM 714 C C . ALA A 1 97 ? 57.277 31.818 -31.823 1.00 42.03 97 ALA A C 1
ATOM 716 O O . ALA A 1 97 ? 56.717 32.479 -30.955 1.00 42.03 97 ALA A O 1
ATOM 717 N N . ARG A 1 98 ? 58.581 31.906 -32.088 1.00 45.72 98 ARG A N 1
ATOM 718 C CA . ARG A 1 98 ? 59.566 32.884 -31.623 1.00 45.72 98 ARG A CA 1
ATOM 719 C C . ARG A 1 98 ? 59.364 34.211 -32.382 1.00 45.72 98 ARG A C 1
ATOM 721 O O . ARG A 1 98 ? 59.433 34.211 -33.606 1.00 45.72 98 ARG A O 1
ATOM 728 N N . LYS A 1 99 ? 59.203 35.334 -31.677 1.00 47.50 99 LYS A N 1
ATOM 729 C CA . LYS A 1 99 ? 59.462 36.716 -32.153 1.00 47.50 99 LYS A CA 1
ATOM 730 C C . LYS A 1 99 ? 60.083 37.459 -30.962 1.00 47.50 99 LYS A C 1
ATOM 732 O O . LYS A 1 99 ? 59.407 37.639 -29.965 1.00 47.50 99 LYS A O 1
ATOM 737 N N . ARG A 1 100 ? 61.412 37.580 -30.843 1.00 45.16 100 ARG A N 1
ATOM 738 C CA . ARG A 1 100 ? 62.243 38.709 -31.318 1.00 45.16 100 ARG A CA 1
ATOM 739 C C . ARG A 1 100 ? 61.463 40.020 -31.479 1.00 45.16 100 ARG A C 1
ATOM 741 O O . ARG A 1 100 ? 60.901 40.237 -32.548 1.00 45.16 100 ARG A O 1
ATOM 748 N N . GLN A 1 101 ? 61.501 40.866 -30.454 1.00 54.91 101 GLN A N 1
ATOM 749 C CA . GLN A 1 101 ? 62.087 42.212 -30.491 1.00 54.91 101 GLN A CA 1
ATOM 750 C C . GLN A 1 101 ? 62.340 42.693 -29.064 1.00 54.91 101 GLN A C 1
ATOM 752 O O . GLN A 1 101 ? 61.505 42.362 -28.195 1.00 54.91 101 GLN A O 1
#

Sequence (101 aa):
MPQINLHVSAEFEASLEALMRHRGLRSKSEAIRLAVQEAAAPYRAALPRDFSLLENLLPQAAPGRPPMASLDAVLDREMDGALATSPASSAPGTPAARKRQ

Foldseek 3Di:
DDDDDDDDDPVVVVVLVVQCVVVVNDDSVVSVVVVVCVVCVVVVVVDDPPCVVVVVVPPPCPVPNDPPVVVVVVVVVVVVVVVVPPPPPPPPDDDDDDDDD

Organism: NCBI:txid1549638

Secondary structure (DSSP, 8-state):
---------HHHHHHHHHHHHHHT---HHHHHHHHHHHHHHHHHHS----THHHHTTS----TT---HHHHHHHHHHHHHHHHHHS-----PPPP------

Radius of gyration: 30.7 Å; chains: 1; bounding box: 75×69×47 Å

pLDDT: mean 72.48, std 17.77, range [41.34, 97.0]